Protein AF-M7Y747-F1 (afdb_monomer_lite)

Structure (mmCIF, N/CA/C/O backbone):
data_AF-M7Y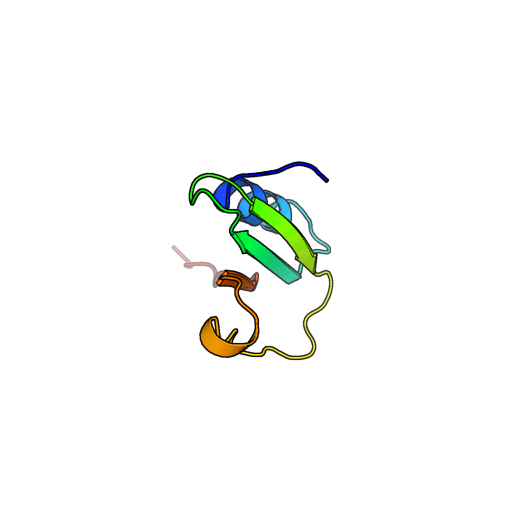747-F1
#
_entry.id   AF-M7Y747-F1
#
loop_
_atom_site.group_PDB
_atom_site.id
_atom_site.type_symbol
_atom_site.label_atom_id
_atom_site.label_alt_id
_atom_site.label_comp_id
_atom_site.label_asym_id
_atom_site.label_entity_id
_atom_site.label_seq_id
_atom_site.pdbx_PDB_ins_code
_atom_site.Cartn_x
_atom_site.Cartn_y
_atom_site.Cartn_z
_atom_site.occupancy
_atom_site.B_iso_or_equiv
_atom_site.auth_seq_id
_atom_site.auth_comp_id
_atom_site.auth_asym_id
_atom_site.auth_atom_id
_atom_site.pdbx_PDB_model_num
ATOM 1 N N . MET A 1 1 ? -5.933 0.636 -14.475 1.00 60.59 1 MET A N 1
ATOM 2 C CA . MET A 1 1 ? -5.260 0.754 -13.168 1.00 60.59 1 MET A CA 1
ATOM 3 C C . MET A 1 1 ? -4.348 1.959 -13.251 1.00 60.59 1 MET A C 1
ATOM 5 O O . MET A 1 1 ? -3.544 2.011 -14.175 1.00 60.59 1 MET A O 1
ATOM 9 N N . GLU A 1 2 ? -4.569 2.961 -12.409 1.00 78.19 2 GLU A N 1
ATOM 10 C CA . GLU A 1 2 ? -3.820 4.220 -12.447 1.00 78.19 2 GLU A CA 1
ATOM 11 C C . GLU A 1 2 ? -2.448 4.038 -11.790 1.00 78.19 2 GLU A C 1
ATOM 13 O O . GLU A 1 2 ? -2.324 3.294 -10.813 1.00 78.19 2 GLU A O 1
ATOM 18 N N . ARG A 1 3 ? -1.415 4.670 -12.356 1.00 89.19 3 ARG A N 1
ATOM 19 C CA . ARG A 1 3 ? -0.084 4.690 -11.751 1.00 89.19 3 ARG A CA 1
ATOM 20 C C . ARG A 1 3 ? -0.020 5.857 -10.779 1.00 89.19 3 ARG A C 1
ATOM 22 O O . ARG A 1 3 ? -0.370 6.977 -11.133 1.00 89.19 3 ARG A O 1
ATOM 29 N N . VAL A 1 4 ? 0.412 5.583 -9.558 1.00 93.69 4 VAL A N 1
ATOM 30 C CA . VAL A 1 4 ? 0.482 6.573 -8.479 1.00 93.69 4 VAL A CA 1
ATOM 31 C C . VAL A 1 4 ? 1.885 6.614 -7.899 1.00 93.69 4 VAL A C 1
ATOM 33 O O . VAL A 1 4 ? 2.665 5.677 -8.071 1.00 93.69 4 VAL A O 1
ATOM 36 N N . SER A 1 5 ? 2.212 7.691 -7.190 1.00 93.56 5 SER A N 1
ATOM 37 C CA . SER A 1 5 ? 3.445 7.737 -6.411 1.00 93.56 5 SER A CA 1
ATOM 38 C C . SER A 1 5 ? 3.335 6.862 -5.161 1.00 93.56 5 SER A C 1
ATOM 40 O O . SER A 1 5 ? 2.250 6.613 -4.623 1.00 93.56 5 SER A O 1
ATOM 42 N N . GLU A 1 6 ? 4.484 6.431 -4.656 1.00 93.69 6 GLU A N 1
ATOM 43 C CA . GLU A 1 6 ? 4.578 5.654 -3.422 1.00 93.69 6 GLU A CA 1
ATOM 44 C C . GLU A 1 6 ? 3.993 6.413 -2.211 1.00 93.69 6 GLU A C 1
ATOM 46 O O . GLU A 1 6 ? 3.300 5.829 -1.373 1.00 93.69 6 GLU A O 1
ATOM 51 N N . GLU A 1 7 ? 4.188 7.736 -2.154 1.00 94.94 7 GLU A N 1
ATOM 52 C CA . GLU A 1 7 ? 3.623 8.586 -1.098 1.00 94.94 7 GLU A CA 1
ATOM 53 C C . GLU A 1 7 ? 2.104 8.755 -1.224 1.00 94.94 7 GLU A C 1
ATOM 55 O O . GLU A 1 7 ? 1.412 8.743 -0.205 1.00 94.94 7 GLU A O 1
ATOM 60 N N . ALA A 1 8 ? 1.560 8.848 -2.443 1.00 95.69 8 ALA A N 1
ATOM 61 C CA . ALA A 1 8 ? 0.110 8.864 -2.644 1.00 95.69 8 ALA A CA 1
ATOM 62 C C . ALA A 1 8 ? -0.527 7.545 -2.174 1.00 95.69 8 ALA A C 1
ATOM 64 O O . ALA A 1 8 ? -1.545 7.566 -1.485 1.00 95.69 8 ALA A O 1
ATOM 65 N N . CYS A 1 9 ? 0.119 6.408 -2.453 1.00 95.81 9 CYS A N 1
ATOM 66 C CA . CYS A 1 9 ? -0.325 5.090 -1.993 1.00 95.81 9 CYS A CA 1
ATOM 67 C C . CYS A 1 9 ? -0.333 4.976 -0.458 1.00 95.81 9 CYS A C 1
ATOM 69 O O . CYS A 1 9 ? -1.310 4.540 0.154 1.00 95.81 9 CYS A O 1
ATOM 71 N N . LYS A 1 10 ? 0.745 5.437 0.185 1.00 96.31 10 LYS A N 1
ATOM 72 C CA . LYS A 1 10 ? 0.841 5.510 1.648 1.00 96.31 10 LYS A CA 1
ATOM 73 C C . LYS A 1 10 ? -0.235 6.422 2.241 1.00 96.31 10 LYS A C 1
ATOM 75 O O . LYS A 1 10 ? -0.871 6.037 3.221 1.00 96.31 10 LYS A O 1
ATOM 80 N N . LYS A 1 11 ? -0.447 7.610 1.663 1.00 97.19 11 LYS A N 1
ATOM 81 C CA . LYS A 1 11 ? -1.471 8.558 2.121 1.00 97.19 11 LYS A CA 1
ATOM 82 C C . LYS A 1 11 ? -2.874 7.962 2.016 1.00 97.19 11 LYS A C 1
ATOM 84 O O . LYS A 1 11 ? -3.618 8.049 2.985 1.00 97.19 11 LYS A O 1
ATOM 89 N N . ALA A 1 12 ? -3.192 7.288 0.912 1.00 97.12 12 ALA A N 1
ATOM 90 C CA . ALA A 1 12 ? -4.483 6.628 0.733 1.00 97.12 12 ALA A CA 1
ATOM 91 C C . ALA A 1 12 ? -4.779 5.615 1.856 1.00 97.12 12 ALA A C 1
ATOM 93 O O . ALA A 1 12 ? -5.872 5.622 2.411 1.00 97.12 12 ALA A O 1
ATOM 94 N N . CYS A 1 13 ? -3.791 4.814 2.275 1.00 97.94 13 CYS A N 1
ATOM 95 C CA . CYS A 1 13 ? -3.971 3.898 3.407 1.00 97.94 13 CYS A CA 1
ATOM 96 C C . CYS A 1 13 ? -4.110 4.608 4.760 1.00 97.94 13 CYS A C 1
ATOM 98 O O . CYS A 1 13 ? -4.810 4.134 5.653 1.00 97.94 13 CYS A O 1
ATOM 100 N N . LEU A 1 14 ? -3.424 5.737 4.961 1.00 96.88 14 LEU A N 1
ATOM 101 C CA . LEU A 1 14 ? -3.572 6.515 6.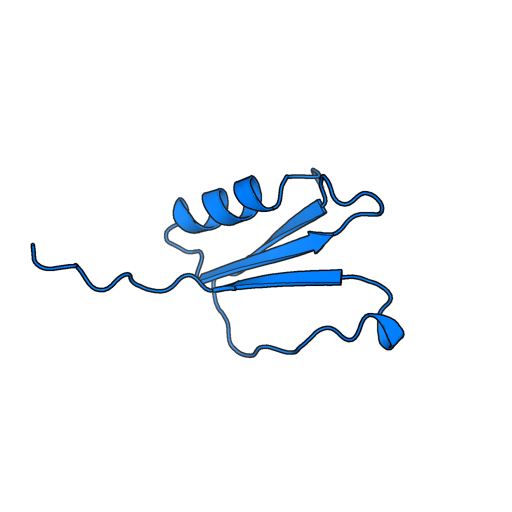193 1.00 96.88 14 LEU A CA 1
ATOM 102 C C . LEU A 1 14 ? -4.982 7.104 6.311 1.00 96.88 14 LEU A C 1
ATOM 104 O O . LEU A 1 14 ? -5.553 7.043 7.402 1.00 96.88 14 LEU A O 1
ATOM 108 N N . ASP A 1 15 ? -5.528 7.582 5.194 1.00 97.31 15 ASP A N 1
ATOM 109 C CA . ASP A 1 15 ? -6.849 8.209 5.106 1.00 97.31 15 ASP A CA 1
ATOM 110 C C . ASP A 1 15 ? -8.008 7.183 5.114 1.00 97.31 15 ASP A C 1
ATOM 112 O O . ASP A 1 15 ? -9.148 7.552 5.390 1.00 97.31 15 ASP A O 1
ATOM 116 N N . ASP A 1 16 ? -7.732 5.896 4.869 1.00 97.44 16 ASP A N 1
ATOM 117 C CA . ASP A 1 16 ? -8.710 4.803 4.927 1.00 97.44 16 ASP A CA 1
ATOM 118 C C . ASP A 1 16 ? -8.656 4.056 6.278 1.00 97.44 16 ASP A C 1
ATOM 120 O O . ASP A 1 16 ? -7.634 3.479 6.669 1.00 97.44 16 ASP A O 1
ATOM 124 N N . CYS A 1 17 ? -9.772 4.056 7.014 1.00 95.88 17 CYS A N 1
ATOM 125 C CA . CYS A 1 17 ? -9.906 3.371 8.303 1.00 95.88 17 CYS A CA 1
ATOM 126 C C . CYS A 1 17 ? -9.906 1.842 8.192 1.00 95.88 17 CYS A C 1
ATOM 128 O O . CYS A 1 17 ? -9.554 1.177 9.164 1.00 95.88 17 CYS A O 1
ATOM 130 N N . ALA A 1 18 ? -10.295 1.288 7.043 1.00 97.12 18 ALA A N 1
ATOM 131 C CA . ALA A 1 18 ? -10.254 -0.147 6.803 1.00 97.12 18 ALA A CA 1
ATOM 132 C C . ALA A 1 18 ? -8.854 -0.622 6.390 1.00 97.12 18 ALA A C 1
ATOM 134 O O . ALA A 1 18 ? -8.577 -1.812 6.474 1.00 97.12 18 ALA A O 1
ATOM 135 N N . CYS A 1 19 ? -7.963 0.277 5.956 1.00 97.94 19 CYS A N 1
ATOM 136 C CA . CYS A 1 19 ? -6.639 -0.108 5.480 1.00 97.94 19 CYS A CA 1
ATOM 137 C C . CYS A 1 19 ? -5.683 -0.481 6.624 1.00 97.94 19 CYS A C 1
ATOM 139 O O . CYS A 1 19 ? -5.383 0.331 7.503 1.00 97.94 19 CYS A O 1
ATOM 141 N N . ALA A 1 20 ? -5.128 -1.690 6.547 1.00 97.88 20 ALA A N 1
ATOM 142 C CA . ALA A 1 20 ? -4.075 -2.201 7.419 1.00 97.88 20 ALA A CA 1
ATOM 143 C C . ALA A 1 20 ? -2.671 -2.069 6.802 1.00 97.88 20 ALA A C 1
ATOM 145 O O . ALA A 1 20 ? -1.688 -1.924 7.535 1.00 97.88 20 ALA A O 1
ATOM 146 N N . ALA A 1 21 ? -2.542 -2.104 5.471 1.00 97.62 21 ALA A N 1
ATOM 147 C CA . ALA A 1 21 ? -1.259 -1.916 4.795 1.00 97.62 21 ALA A CA 1
ATOM 148 C C . ALA A 1 21 ? -1.392 -1.395 3.357 1.00 97.62 21 ALA A C 1
ATOM 150 O O . ALA A 1 21 ? -2.368 -1.667 2.666 1.00 97.62 21 ALA A O 1
ATOM 151 N N . ALA A 1 22 ? -0.363 -0.689 2.889 1.00 97.31 22 ALA A N 1
ATOM 152 C CA . ALA A 1 22 ? -0.215 -0.262 1.502 1.00 97.31 22 ALA A CA 1
ATOM 153 C C . ALA A 1 22 ? 0.909 -1.055 0.830 1.00 97.31 22 ALA A C 1
ATOM 155 O O . ALA A 1 22 ? 2.074 -0.954 1.232 1.00 97.31 22 ALA A O 1
ATOM 156 N N . GLN A 1 23 ? 0.570 -1.813 -0.209 1.00 95.50 23 GLN A N 1
ATOM 157 C CA . GLN A 1 23 ? 1.534 -2.483 -1.071 1.00 95.50 23 GLN A CA 1
ATOM 158 C C . GLN A 1 23 ? 1.756 -1.660 -2.337 1.00 95.50 23 GLN A C 1
ATOM 160 O O . GLN A 1 23 ? 0.810 -1.334 -3.053 1.00 95.50 23 GLN A O 1
ATOM 165 N N . PHE A 1 24 ? 3.014 -1.353 -2.629 1.00 94.69 24 PHE A N 1
ATOM 166 C CA . PHE A 1 24 ? 3.414 -0.597 -3.805 1.00 94.69 24 PHE A CA 1
ATOM 167 C C . PHE A 1 24 ? 4.291 -1.460 -4.708 1.00 94.69 24 PHE A C 1
ATOM 169 O O . PHE A 1 24 ? 5.302 -1.994 -4.254 1.00 94.69 24 PHE A O 1
ATOM 176 N N . TYR A 1 25 ? 3.909 -1.614 -5.972 1.00 93.00 25 TYR A N 1
ATOM 177 C CA . TYR A 1 25 ? 4.702 -2.285 -7.001 1.00 93.00 25 TYR A CA 1
ATOM 178 C C . TYR A 1 25 ? 5.332 -1.235 -7.903 1.00 93.00 25 TYR A C 1
ATOM 180 O O . TYR A 1 25 ? 4.613 -0.456 -8.533 1.00 93.00 25 TYR A O 1
ATOM 188 N N . TYR A 1 26 ? 6.660 -1.232 -7.986 1.00 90.56 26 TYR A N 1
ATOM 189 C CA . TYR A 1 26 ? 7.372 -0.274 -8.824 1.00 90.56 26 TYR A CA 1
ATOM 190 C C . TYR A 1 26 ? 7.145 -0.591 -10.303 1.00 90.56 26 TYR A C 1
ATOM 192 O O . TYR A 1 26 ? 7.242 -1.746 -10.729 1.00 90.56 26 TYR A O 1
ATOM 200 N N . GLY A 1 27 ? 6.833 0.444 -11.084 1.00 81.38 27 GLY A N 1
ATOM 201 C CA . GLY A 1 27 ? 6.830 0.352 -12.535 1.00 81.38 27 GLY A CA 1
ATOM 202 C C . GLY A 1 27 ? 8.247 0.301 -13.110 1.00 81.38 27 GLY A C 1
ATOM 203 O O . GLY A 1 27 ? 9.242 0.220 -12.393 1.00 81.38 27 GLY A O 1
ATOM 204 N N . ARG A 1 28 ? 8.343 0.366 -14.443 1.00 75.56 28 ARG A N 1
ATOM 205 C CA . ARG A 1 28 ? 9.633 0.401 -15.155 1.00 75.56 28 ARG A CA 1
ATOM 206 C C . ARG A 1 28 ? 10.457 1.658 -14.818 1.00 75.56 28 ARG A C 1
ATOM 208 O O . ARG A 1 28 ? 11.679 1.607 -14.873 1.00 75.56 28 ARG A O 1
ATOM 215 N N . ASP A 1 29 ? 9.780 2.733 -14.418 1.00 70.31 29 ASP A N 1
ATOM 216 C CA . ASP A 1 29 ? 10.363 3.990 -13.961 1.00 70.31 29 ASP A CA 1
ATOM 217 C C . ASP A 1 29 ? 10.078 4.146 -12.463 1.00 70.31 29 ASP A C 1
ATOM 219 O O . ASP A 1 29 ? 8.959 3.904 -12.016 1.00 70.31 29 ASP A O 1
ATOM 223 N N . ALA A 1 30 ? 11.072 4.561 -11.674 1.00 67.75 30 ALA A N 1
ATOM 224 C CA . ALA A 1 30 ? 10.959 4.634 -10.212 1.00 67.75 30 ALA A CA 1
ATOM 225 C C . ALA A 1 30 ? 10.006 5.739 -9.692 1.00 67.75 30 ALA A C 1
ATOM 227 O O . ALA A 1 30 ? 9.863 5.898 -8.482 1.00 67.75 30 ALA A O 1
ATOM 228 N N . GLY A 1 31 ? 9.384 6.523 -10.581 1.00 78.12 31 GLY A N 1
ATOM 229 C CA . GLY A 1 31 ? 8.534 7.663 -10.217 1.00 78.12 31 GLY A CA 1
ATOM 230 C C . GLY A 1 31 ? 7.082 7.304 -9.898 1.00 78.12 31 GLY A C 1
ATOM 231 O O . GLY A 1 31 ? 6.423 8.031 -9.154 1.00 78.12 31 GLY A O 1
ATOM 232 N N . ASP A 1 32 ? 6.577 6.195 -10.437 1.00 88.44 32 ASP A N 1
ATOM 233 C CA . ASP A 1 32 ? 5.188 5.778 -10.276 1.00 88.44 32 ASP A CA 1
ATOM 234 C C . ASP A 1 32 ? 5.029 4.250 -10.384 1.00 88.44 32 ASP A C 1
ATOM 236 O O . ASP A 1 32 ? 5.898 3.508 -10.852 1.00 88.44 32 ASP A O 1
ATOM 240 N N . GLY A 1 33 ? 3.905 3.752 -9.891 1.00 93.12 33 GLY A N 1
ATOM 241 C CA . GLY A 1 33 ? 3.683 2.321 -9.772 1.00 93.12 33 GLY A CA 1
ATOM 242 C C . GLY A 1 33 ? 2.245 1.982 -9.437 1.00 93.12 33 GLY A C 1
ATOM 243 O O . GLY A 1 33 ? 1.359 2.837 -9.455 1.00 93.12 33 GLY A O 1
ATOM 244 N N . PHE A 1 34 ? 2.012 0.713 -9.136 1.00 94.12 34 PHE A N 1
ATOM 245 C CA . PHE A 1 34 ? 0.688 0.216 -8.787 1.00 94.12 34 PHE A CA 1
ATOM 246 C C . PHE A 1 34 ? 0.531 0.130 -7.272 1.00 94.12 34 PHE A C 1
ATOM 248 O O . PHE A 1 34 ? 1.404 -0.394 -6.581 1.00 94.12 34 PHE A O 1
ATOM 255 N N . CYS A 1 35 ? -0.595 0.633 -6.770 1.00 95.12 35 CYS A N 1
ATOM 256 C CA . CYS A 1 35 ? -0.926 0.646 -5.352 1.00 95.12 35 CYS A CA 1
ATOM 257 C C . CYS A 1 35 ? -2.056 -0.335 -5.045 1.00 95.12 35 CYS A C 1
ATOM 259 O O . CYS A 1 35 ? -3.083 -0.326 -5.724 1.00 95.12 35 CYS A O 1
ATOM 261 N N . TYR A 1 36 ? -1.883 -1.125 -3.989 1.00 95.31 36 TYR A N 1
ATOM 262 C CA . TYR A 1 36 ? -2.900 -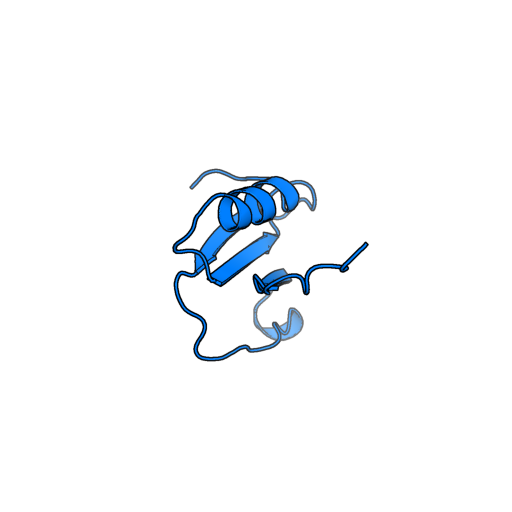2.029 -3.467 1.00 95.31 36 TYR A CA 1
ATOM 263 C C . TYR A 1 36 ? -3.048 -1.809 -1.964 1.00 95.31 36 TYR A C 1
ATOM 265 O O . TYR A 1 36 ? -2.097 -2.001 -1.202 1.00 95.31 36 TYR A O 1
ATOM 273 N N . LEU A 1 37 ? -4.245 -1.406 -1.545 1.00 97.00 37 LEU A N 1
ATOM 274 C CA . LEU A 1 37 ? -4.594 -1.250 -0.138 1.00 97.00 37 LEU A CA 1
ATOM 275 C C . LEU A 1 37 ? -5.103 -2.586 0.397 1.00 97.00 37 LEU A C 1
ATOM 277 O O . LEU A 1 37 ? -6.018 -3.180 -0.167 1.00 97.00 37 LEU A O 1
ATOM 281 N N . GLN A 1 38 ? -4.488 -3.059 1.473 1.00 96.81 38 GLN A N 1
ATOM 282 C CA . GLN A 1 38 ? -4.843 -4.300 2.145 1.00 96.81 38 GLN A CA 1
ATOM 283 C C . GLN A 1 38 ? -5.680 -3.959 3.371 1.00 96.81 38 GLN A C 1
ATOM 285 O O . GLN A 1 38 ? -5.214 -3.216 4.237 1.00 96.81 38 GLN A O 1
ATOM 290 N N . SER A 1 39 ? -6.893 -4.502 3.460 1.00 97.44 39 SER A N 1
ATOM 291 C CA . SER A 1 39 ? -7.740 -4.348 4.647 1.00 97.44 39 SER A CA 1
ATOM 292 C C . SER A 1 39 ? -7.267 -5.203 5.823 1.00 97.44 39 SER A C 1
ATOM 294 O O . SER A 1 39 ? -7.443 -4.839 6.979 1.00 97.44 39 SER A O 1
ATOM 296 N N . GLU A 1 40 ? -6.627 -6.334 5.528 1.00 96.38 40 GLU A N 1
ATOM 297 C CA . GLU A 1 40 ? -6.087 -7.276 6.506 1.00 96.38 40 GLU A CA 1
ATOM 298 C C . GLU A 1 40 ? -4.708 -7.771 6.057 1.00 96.38 40 GLU A C 1
ATOM 300 O O . GLU A 1 40 ? -4.410 -7.834 4.864 1.00 96.38 40 GLU A O 1
ATOM 305 N N . VAL A 1 41 ? -3.854 -8.136 7.017 1.00 94.75 41 VAL A N 1
ATOM 306 C CA . VAL A 1 41 ? -2.518 -8.687 6.753 1.00 94.75 41 VAL A CA 1
ATOM 307 C C . VAL A 1 41 ? -2.337 -9.961 7.572 1.00 94.75 41 VAL A C 1
ATOM 309 O O . VAL A 1 41 ? -2.122 -9.901 8.779 1.0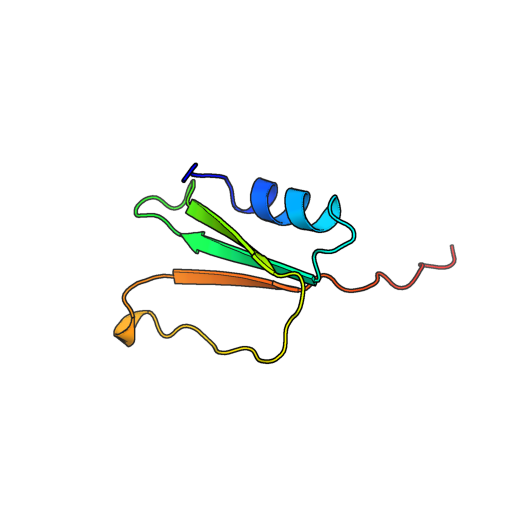0 94.75 41 VAL A O 1
ATOM 312 N N . PHE A 1 42 ? -2.404 -11.117 6.909 1.00 94.31 42 PHE A N 1
ATOM 313 C CA . PHE A 1 42 ? -2.230 -12.425 7.557 1.00 94.31 42 PHE A CA 1
ATOM 314 C C . PHE A 1 42 ? -0.765 -12.876 7.608 1.00 94.31 42 PHE A C 1
ATOM 316 O O . PHE A 1 42 ? -0.319 -13.463 8.590 1.00 94.31 42 PHE A O 1
ATOM 323 N N . SER A 1 43 ? -0.005 -12.603 6.546 1.00 94.25 43 SER A N 1
ATOM 324 C CA . SER A 1 43 ? 1.391 -13.023 6.402 1.00 94.25 43 SER A CA 1
ATOM 325 C C . SER A 1 43 ? 2.162 -12.070 5.496 1.00 94.25 43 SER A C 1
ATOM 327 O O . SER A 1 43 ? 1.577 -11.429 4.623 1.00 94.25 43 SER A O 1
ATOM 329 N N . LEU A 1 44 ? 3.483 -12.020 5.666 1.00 92.12 44 LEU A N 1
ATOM 330 C CA . LEU A 1 44 ? 4.385 -11.196 4.866 1.00 92.12 44 LEU A CA 1
ATOM 331 C C . LEU A 1 44 ? 5.513 -12.053 4.308 1.00 92.12 44 LEU A C 1
ATOM 333 O O . LEU A 1 44 ? 6.052 -12.913 5.003 1.00 92.12 44 LEU A O 1
ATOM 337 N N . GLN A 1 45 ? 5.896 -11.773 3.067 1.00 90.06 45 GLN A N 1
ATOM 338 C CA . GLN A 1 45 ? 7.023 -12.415 2.413 1.00 90.06 45 GLN A CA 1
ATOM 339 C C . GLN A 1 45 ? 7.892 -11.360 1.737 1.00 90.06 45 GLN A C 1
ATOM 341 O O . GLN A 1 45 ? 7.391 -10.438 1.092 1.00 90.06 45 GLN A O 1
ATOM 346 N N . THR A 1 46 ? 9.207 -11.509 1.869 1.00 89.62 46 THR A N 1
ATOM 347 C CA . THR A 1 46 ? 10.160 -10.671 1.147 1.00 89.62 46 THR A CA 1
ATOM 348 C C . THR A 1 46 ? 10.149 -11.034 -0.331 1.00 89.62 46 THR A C 1
ATOM 350 O O . THR A 1 46 ? 10.301 -12.199 -0.705 1.00 89.62 46 THR A O 1
ATOM 353 N N . VAL A 1 47 ? 9.992 -10.020 -1.177 1.00 89.00 47 VAL A N 1
ATOM 354 C CA . VAL A 1 47 ? 10.130 -10.167 -2.624 1.00 89.00 47 VAL A CA 1
ATOM 355 C C . VAL A 1 47 ? 11.593 -10.442 -2.953 1.00 89.00 47 VAL A C 1
ATOM 357 O O . VAL A 1 47 ? 12.479 -9.753 -2.456 1.00 89.00 47 VAL A O 1
ATOM 360 N N . ARG A 1 48 ? 11.835 -11.458 -3.785 1.00 90.50 48 ARG A N 1
ATOM 361 C CA . ARG A 1 48 ? 13.149 -11.782 -4.350 1.00 90.50 48 ARG A CA 1
ATOM 362 C C . ARG A 1 48 ? 13.165 -11.360 -5.818 1.00 90.50 48 ARG A C 1
ATOM 364 O O . ARG A 1 48 ? 12.671 -12.130 -6.650 1.00 90.50 48 ARG A O 1
ATOM 371 N N . PRO A 1 49 ? 13.662 -10.157 -6.155 1.00 86.12 49 PRO A N 1
ATOM 372 C CA . PRO A 1 49 ? 13.577 -9.620 -7.514 1.00 86.12 49 PRO A CA 1
ATOM 373 C C . PRO A 1 49 ? 14.241 -10.521 -8.561 1.00 86.12 49 PRO A C 1
ATOM 375 O O 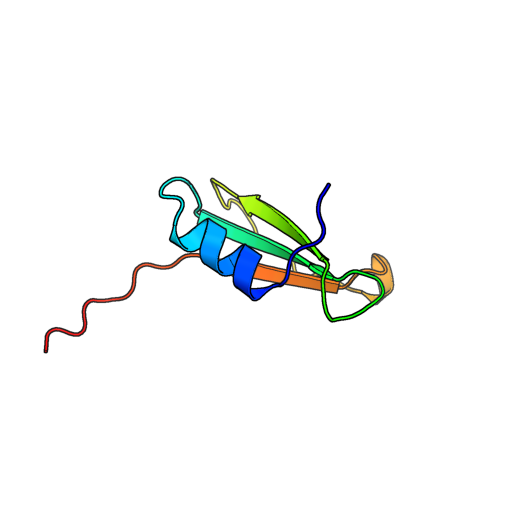. PRO A 1 49 ? 13.831 -10.525 -9.719 1.00 86.12 49 PRO A O 1
ATOM 378 N N . GLU A 1 50 ? 15.212 -11.343 -8.154 1.00 88.62 50 GLU A N 1
ATOM 379 C CA . GLU A 1 50 ? 15.901 -12.302 -9.025 1.00 88.62 50 GLU A CA 1
ATOM 380 C C . GLU A 1 50 ? 14.979 -13.433 -9.502 1.00 88.62 50 GLU A C 1
ATOM 382 O O . GLU A 1 50 ? 15.244 -14.043 -10.534 1.00 88.62 50 GLU A O 1
ATOM 387 N N . VAL A 1 51 ? 13.913 -13.723 -8.747 1.00 89.81 51 VAL A N 1
ATOM 388 C CA . VAL A 1 51 ? 12.971 -14.820 -9.017 1.00 89.81 51 VAL A CA 1
ATOM 389 C C . VAL A 1 51 ? 11.687 -14.310 -9.661 1.00 89.81 51 VAL A C 1
ATOM 391 O O . VAL A 1 51 ? 11.164 -14.947 -10.569 1.00 89.81 51 VAL A O 1
ATOM 394 N N . VAL A 1 52 ? 11.154 -13.184 -9.177 1.00 87.38 52 VAL A N 1
ATOM 395 C CA . VAL A 1 52 ? 9.835 -12.678 -9.604 1.00 87.38 52 VAL A CA 1
ATOM 396 C C . VAL A 1 52 ? 9.906 -11.451 -10.512 1.00 87.38 52 VAL A C 1
ATOM 398 O O . VAL A 1 52 ? 8.879 -11.017 -11.024 1.00 87.38 52 VAL A O 1
ATOM 401 N N . HIS A 1 53 ? 11.105 -10.907 -10.740 1.00 88.06 53 HIS A N 1
ATOM 402 C CA . HIS A 1 53 ? 11.378 -9.818 -11.687 1.00 88.06 53 HIS A CA 1
ATOM 403 C C . HIS A 1 53 ? 10.588 -8.521 -11.450 1.00 88.06 53 HIS A C 1
ATOM 405 O O . HIS A 1 53 ? 10.377 -7.738 -12.376 1.00 88.06 53 HIS A O 1
ATOM 411 N N . TYR A 1 54 ? 10.183 -8.258 -10.207 1.00 86.69 54 TYR A N 1
ATOM 412 C CA . TYR A 1 54 ? 9.622 -6.976 -9.795 1.00 86.69 54 TYR A CA 1
ATOM 413 C C . TYR A 1 54 ? 10.142 -6.573 -8.417 1.00 86.69 54 TYR A C 1
ATOM 415 O O . TYR A 1 54 ? 10.497 -7.419 -7.596 1.00 86.69 54 TYR A O 1
ATOM 423 N N . ASN A 1 55 ? 10.127 -5.267 -8.160 1.00 90.25 55 ASN A N 1
ATOM 424 C CA . ASN A 1 55 ? 10.354 -4.703 -6.838 1.00 90.25 55 ASN A CA 1
ATOM 425 C C . ASN A 1 55 ? 9.017 -4.271 -6.242 1.00 90.25 55 ASN A C 1
ATOM 427 O O . ASN A 1 55 ? 8.136 -3.768 -6.947 1.00 90.25 55 ASN A O 1
ATOM 431 N N . SER A 1 56 ? 8.869 -4.438 -4.933 1.00 91.81 56 SER A N 1
ATOM 432 C CA . SER A 1 56 ? 7.701 -3.958 -4.207 1.00 91.81 56 SER A CA 1
ATOM 433 C C . SER A 1 56 ? 8.074 -3.562 -2.787 1.00 91.81 56 SER A C 1
ATOM 435 O O . SER A 1 56 ? 8.945 -4.179 -2.173 1.00 91.81 56 SER A O 1
ATOM 437 N N . THR A 1 57 ? 7.374 -2.556 -2.275 1.00 93.06 57 THR A N 1
ATOM 438 C CA . THR A 1 57 ? 7.442 -2.129 -0.880 1.00 93.06 57 THR A CA 1
ATOM 439 C C . THR A 1 57 ? 6.094 -2.375 -0.216 1.00 93.06 57 THR A C 1
ATOM 441 O O . THR A 1 57 ? 5.048 -2.054 -0.778 1.00 93.06 57 THR A O 1
ATOM 444 N N . MET A 1 58 ? 6.115 -2.912 1.003 1.00 94.44 58 MET A N 1
ATOM 445 C CA . MET A 1 58 ? 4.936 -3.061 1.855 1.00 94.44 58 MET A CA 1
ATOM 446 C C . MET A 1 58 ? 5.061 -2.124 3.059 1.00 94.44 58 MET A C 1
ATOM 448 O O . MET A 1 58 ? 6.034 -2.210 3.809 1.00 94.44 58 MET A O 1
ATOM 452 N N . ARG A 1 59 ? 4.076 -1.245 3.266 1.00 95.38 59 ARG A N 1
ATOM 453 C CA . ARG A 1 59 ? 3.985 -0.375 4.450 1.00 95.38 59 ARG A CA 1
ATOM 454 C C . ARG A 1 59 ? 2.811 -0.789 5.320 1.00 95.38 59 ARG A C 1
ATOM 456 O O . ARG A 1 59 ? 1.665 -0.631 4.916 1.00 95.38 59 ARG A O 1
ATOM 463 N N . ILE A 1 60 ? 3.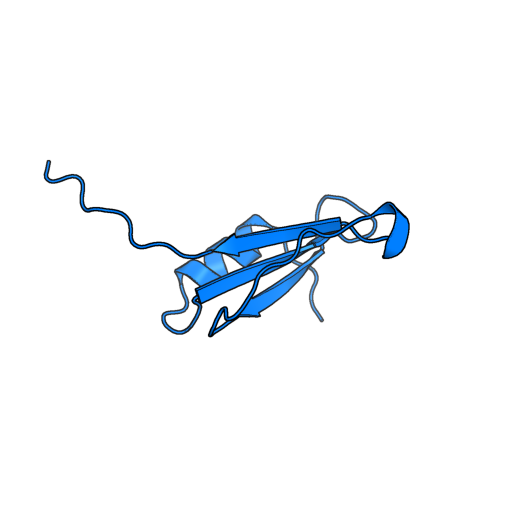104 -1.268 6.523 1.00 96.06 60 ILE A N 1
ATOM 464 C CA . ILE A 1 60 ? 2.096 -1.640 7.520 1.00 96.06 60 ILE A CA 1
ATOM 465 C C . ILE A 1 60 ? 1.680 -0.390 8.298 1.00 96.06 60 ILE A C 1
ATOM 467 O O . ILE A 1 60 ? 2.535 0.364 8.773 1.00 96.06 60 ILE A O 1
ATOM 471 N N . LYS A 1 61 ? 0.371 -0.175 8.442 1.00 95.94 61 LYS A N 1
ATOM 472 C CA . LYS A 1 61 ? -0.192 0.893 9.268 1.00 95.94 61 LYS A CA 1
ATOM 473 C C . LYS A 1 61 ? -0.134 0.455 10.728 1.00 95.94 61 LYS A C 1
ATOM 475 O O . LYS A 1 61 ? -0.767 -0.517 11.125 1.00 95.94 61 LYS A O 1
ATOM 480 N N . VAL A 1 62 ? 0.643 1.172 11.533 1.00 93.31 62 VAL A N 1
ATOM 481 C CA . VAL A 1 62 ? 0.778 0.916 12.972 1.00 93.31 62 VAL A CA 1
ATOM 482 C C . VAL A 1 62 ? 0.224 2.091 13.764 1.00 93.31 62 VAL A C 1
ATOM 484 O O . VAL A 1 62 ? 0.305 3.240 13.328 1.00 93.31 62 VAL A O 1
ATOM 487 N N . GLN A 1 63 ? -0.330 1.819 14.944 1.00 88.75 63 GLN A N 1
ATOM 488 C CA . GLN A 1 63 ? -0.769 2.881 15.839 1.00 88.75 63 GLN A CA 1
ATOM 489 C C . GLN A 1 63 ? 0.457 3.634 16.364 1.00 88.75 63 GLN A C 1
ATOM 491 O O . GLN A 1 63 ? 1.322 3.053 17.025 1.00 88.75 63 GLN A O 1
ATOM 496 N N . ALA A 1 64 ? 0.530 4.937 16.096 1.00 84.62 64 ALA A N 1
ATOM 497 C CA . ALA A 1 64 ? 1.495 5.785 16.772 1.00 84.62 64 ALA A CA 1
ATOM 498 C C . ALA A 1 64 ? 1.159 5.779 18.268 1.00 84.62 64 ALA A C 1
ATOM 500 O O . ALA A 1 64 ? 0.034 6.100 18.660 1.00 84.62 64 ALA A O 1
ATOM 501 N N . LYS A 1 65 ? 2.119 5.416 19.125 1.00 77.94 65 LYS A N 1
ATOM 502 C CA . LYS A 1 65 ? 1.967 5.709 20.551 1.00 77.94 65 LYS A CA 1
ATOM 503 C C . LYS A 1 65 ? 1.828 7.222 20.662 1.00 77.94 65 LYS A C 1
ATOM 505 O O . LYS A 1 65 ? 2.684 7.939 20.148 1.00 77.94 65 LYS A O 1
ATOM 510 N N . SER A 1 66 ? 0.766 7.700 21.311 1.00 68.06 66 SER A N 1
ATOM 511 C CA . SER A 1 66 ? 0.676 9.110 21.680 1.00 68.06 66 SER A CA 1
ATOM 512 C C . SER A 1 66 ? 1.963 9.450 22.422 1.00 68.06 66 SER A C 1
ATOM 514 O O . SER A 1 66 ? 2.203 8.911 23.505 1.00 68.06 66 SER A O 1
ATOM 516 N N . ALA A 1 67 ? 2.794 10.321 21.851 1.00 64.50 67 ALA A N 1
ATOM 517 C CA . ALA A 1 67 ? 3.698 11.096 22.675 1.00 64.50 67 ALA A CA 1
ATOM 518 C C . ALA A 1 67 ? 2.764 11.864 23.612 1.00 64.50 67 ALA A C 1
ATOM 520 O O . ALA A 1 67 ? 2.014 12.733 23.172 1.00 64.50 67 ALA A O 1
ATOM 521 N N . ARG A 1 68 ? 2.666 11.424 24.867 1.00 58.94 68 ARG A N 1
ATOM 522 C CA . ARG A 1 68 ? 2.114 12.275 25.913 1.00 58.94 68 ARG A CA 1
ATOM 523 C C . ARG A 1 68 ? 3.133 13.405 26.030 1.00 58.94 68 ARG A C 1
ATOM 525 O O . ARG A 1 68 ? 4.221 13.162 26.546 1.00 58.94 68 ARG A O 1
ATOM 532 N N . ILE A 1 69 ? 2.834 14.534 25.394 1.00 53.91 69 ILE A N 1
ATOM 533 C CA . ILE A 1 69 ? 3.539 15.799 25.608 1.00 53.91 69 ILE A CA 1
ATOM 534 C C . ILE A 1 69 ? 2.955 16.405 26.878 1.00 53.91 69 ILE A C 1
ATOM 536 O O . ILE A 1 69 ? 1.708 16.359 27.005 1.00 53.91 69 ILE A O 1
#

InterPro domains:
  IPR003609 PAN/Apple domain [PF00024] (3-44)

Radius of gyration: 13.57 Å; chains: 1; bounding box: 26×31×41 Å

pLDDT: mean 89.39, std 10.26, range [53.91, 97.94]

Sequence (69 aa):
MERVSEEACKKACLDDCACAAAQFYYGRDAGDGFCYLQSEVFSLQTVRPEVVHYNSTMRIKVQAKSARI

Secondary structure (DSSP, 8-state):
---B-HHHHHHHHHH-TT-SEEEEEE-SSTT-EEEEEES---------HHHHS--EEEEE--PPP----

Foldseek 3Di:
DDWDAPVVLVVVLVVDPQFFKWKFWADPDNGTTDIDTDSDDDDDDDDDCVPVVTDMDMGGDDDDDPPPD

Organism: Triticum urartu (NCBI:txid4572)